Protein AF-A0A950V890-F1 (afdb_monomer_lite)

Radius of gyration: 13.88 Å; chains: 1; bounding box: 30×22×41 Å

Secondary structure (DSSP, 8-state):
-EEEEEEEPPPP--TT--PPPP-EEEEEEETTTEEEEE-S-EEEEETTEEEEEEEEEEEPTT-EEEEEEEEEETTEEEEEEEPPPEE--

Sequence (89 aa):
MKTVSIHFRAPQETEAARKPPIIGYAVTVNPGGRTVLFRRCRVVVLEGRHTTFDIVDRLESGKTYTFSVAAVSPAGEGPAVTTRPVTIH

Foldseek 3Di:
DDKDKDKDADDDPPVPDPDADQQWKWKAKPPPRDIDTGRPWDFDQDPNGTITIDMDDDDDAQDKIKIWMWTAGPVGTHHTDIDDIDHHD

pLDDT: mean 80.86, std 13.83, range [46.94, 95.19]

Structure (mmCIF, N/CA/C/O backbone):
data_AF-A0A950V890-F1
#
_entry.id   AF-A0A950V890-F1
#
loop_
_atom_site.group_PDB
_atom_site.id
_atom_site.type_symbol
_atom_site.label_atom_id
_atom_site.label_alt_id
_atom_site.label_com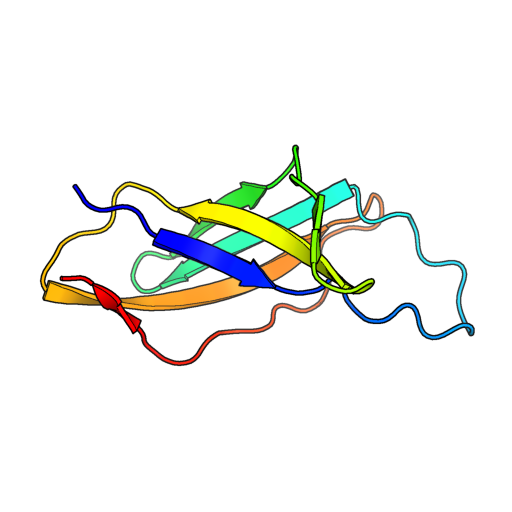p_id
_atom_site.label_asym_id
_atom_site.label_entity_id
_atom_site.label_seq_id
_atom_site.pdbx_PDB_ins_code
_atom_site.Cartn_x
_atom_site.Cartn_y
_atom_site.Cartn_z
_atom_site.occupancy
_atom_site.B_iso_or_equiv
_atom_site.auth_seq_id
_atom_site.auth_comp_id
_atom_site.auth_asym_id
_atom_site.auth_atom_id
_atom_site.pdbx_PDB_model_num
ATOM 1 N N . MET A 1 1 ? -7.760 -7.516 17.947 1.00 72.38 1 MET A N 1
ATOM 2 C CA . MET A 1 1 ? -6.970 -7.111 16.761 1.00 72.38 1 MET A CA 1
ATOM 3 C C . MET A 1 1 ? -7.811 -7.339 15.521 1.00 72.38 1 MET A C 1
ATOM 5 O O . MET A 1 1 ? -8.492 -8.355 15.462 1.00 72.38 1 MET A O 1
ATOM 9 N N . LYS A 1 2 ? -7.803 -6.394 14.579 1.00 89.25 2 LYS A N 1
ATOM 10 C CA . LYS A 1 2 ? -8.552 -6.466 13.318 1.00 89.25 2 LYS A CA 1
ATOM 11 C C . LYS A 1 2 ? -7.599 -6.675 12.142 1.00 89.25 2 LYS A C 1
ATOM 13 O O . LYS A 1 2 ? -6.401 -6.394 12.240 1.00 89.25 2 LYS A O 1
ATOM 18 N N . THR A 1 3 ? -8.157 -7.172 11.049 1.00 87.81 3 THR A N 1
ATOM 19 C CA . THR A 1 3 ? -7.479 -7.406 9.775 1.00 87.81 3 THR A CA 1
ATOM 20 C C . THR A 1 3 ? -8.259 -6.722 8.660 1.00 87.81 3 THR A C 1
ATOM 22 O O . THR A 1 3 ? -9.480 -6.585 8.739 1.00 87.81 3 THR A O 1
ATOM 25 N N . VAL A 1 4 ? -7.556 -6.302 7.614 1.00 88.25 4 VAL A N 1
ATOM 26 C CA . VAL A 1 4 ? -8.165 -5.829 6.366 1.00 88.25 4 VAL A CA 1
ATOM 27 C C . VAL A 1 4 ? -7.550 -6.556 5.186 1.00 88.25 4 VAL A C 1
ATOM 29 O O . VAL A 1 4 ? -6.354 -6.845 5.189 1.00 88.25 4 VAL A O 1
ATOM 32 N N . SER A 1 5 ? -8.368 -6.830 4.175 1.00 87.69 5 SER A N 1
ATOM 33 C CA . SER A 1 5 ? -7.890 -7.278 2.871 1.00 87.69 5 SER A CA 1
ATOM 34 C C . SER A 1 5 ? -7.704 -6.061 1.977 1.00 87.69 5 SER A C 1
ATOM 36 O O . SER A 1 5 ? -8.634 -5.270 1.805 1.00 87.69 5 SER A O 1
ATOM 38 N N . ILE A 1 6 ? -6.510 -5.894 1.418 1.00 86.62 6 ILE A N 1
ATOM 39 C CA . ILE A 1 6 ? -6.220 -4.802 0.488 1.00 86.62 6 ILE A CA 1
ATOM 40 C C . ILE A 1 6 ? -6.221 -5.376 -0.915 1.00 86.62 6 ILE A C 1
ATOM 42 O O . ILE A 1 6 ? -5.439 -6.271 -1.210 1.00 86.62 6 ILE A O 1
ATOM 46 N N . HIS A 1 7 ? -7.074 -4.832 -1.779 1.00 85.00 7 HIS A N 1
ATOM 47 C CA . HIS A 1 7 ? -7.192 -5.239 -3.174 1.00 85.00 7 HIS A CA 1
ATOM 48 C C . HIS A 1 7 ? -6.673 -4.127 -4.074 1.00 85.00 7 HIS A C 1
ATOM 50 O O . HIS A 1 7 ? -7.114 -2.981 -3.983 1.00 85.00 7 HIS A O 1
ATOM 56 N N . PHE A 1 8 ? -5.751 -4.463 -4.965 1.00 82.81 8 PHE A N 1
ATOM 57 C CA . PHE A 1 8 ? -5.204 -3.521 -5.927 1.00 82.81 8 PHE A CA 1
ATOM 58 C C . PHE A 1 8 ? -4.798 -4.239 -7.207 1.00 82.81 8 PHE A C 1
ATOM 60 O O . PHE A 1 8 ? -4.750 -5.465 -7.294 1.00 82.81 8 PHE A O 1
ATOM 67 N N . ARG A 1 9 ? -4.532 -3.451 -8.242 1.00 79.81 9 ARG A N 1
ATOM 68 C CA . ARG A 1 9 ? -4.013 -3.967 -9.502 1.00 79.81 9 ARG A CA 1
ATOM 69 C C . ARG A 1 9 ? -2.531 -3.695 -9.585 1.00 79.81 9 ARG A C 1
ATOM 71 O O . ARG A 1 9 ? -2.064 -2.664 -9.098 1.00 79.81 9 ARG A O 1
ATOM 78 N N . ALA A 1 10 ? -1.817 -4.615 -10.225 1.00 76.19 10 ALA A N 1
ATOM 79 C CA . ALA A 1 10 ? -0.457 -4.337 -10.636 1.00 76.19 10 ALA A CA 1
ATOM 80 C C . ALA A 1 10 ? -0.440 -3.034 -11.460 1.00 76.19 10 ALA A C 1
ATOM 82 O O . ALA A 1 10 ? -1.412 -2.759 -12.178 1.00 76.19 10 ALA A O 1
ATOM 83 N N . PRO A 1 11 ? 0.622 -2.217 -11.342 1.00 72.75 11 PRO A N 1
ATOM 84 C CA . PRO A 1 11 ? 0.825 -1.083 -12.232 1.00 72.75 11 PRO A CA 1
ATOM 85 C C . PRO A 1 11 ? 0.617 -1.543 -13.675 1.00 72.75 11 PRO A C 1
ATOM 87 O O . PRO A 1 11 ? 1.138 -2.594 -14.044 1.00 72.75 11 PRO A O 1
ATOM 90 N N . GLN A 1 12 ? -0.164 -0.798 -14.465 1.00 63.56 12 GLN A N 1
ATOM 91 C CA . GLN A 1 12 ? -0.350 -1.140 -15.873 1.00 63.56 12 GLN A CA 1
ATOM 92 C C . GLN A 1 12 ? 1.023 -1.246 -16.537 1.00 63.56 12 GLN A C 1
ATOM 94 O O . GLN A 1 12 ? 1.805 -0.289 -16.523 1.00 63.56 12 GLN A O 1
ATOM 99 N N . GLU A 1 13 ? 1.304 -2.417 -17.102 1.00 58.38 13 GLU A N 1
ATOM 100 C CA . GLU A 1 13 ? 2.407 -2.601 -18.030 1.00 58.38 13 GLU A CA 1
ATOM 101 C C . GLU A 1 13 ? 2.069 -1.774 -19.268 1.00 58.38 13 GLU A C 1
ATOM 103 O O . GLU A 1 13 ? 1.289 -2.169 -20.128 1.00 58.38 13 GLU A O 1
ATOM 108 N N . THR A 1 14 ? 2.575 -0.546 -19.304 1.00 51.25 14 THR A N 1
ATOM 109 C CA . THR A 1 14 ? 2.619 0.222 -20.542 1.00 51.25 14 THR A CA 1
ATOM 110 C C . THR A 1 14 ? 3.705 -0.419 -21.396 1.00 51.25 14 THR A C 1
ATOM 112 O O . THR A 1 14 ? 4.830 -0.607 -20.936 1.00 51.25 14 THR A O 1
ATOM 115 N N . GLU A 1 15 ? 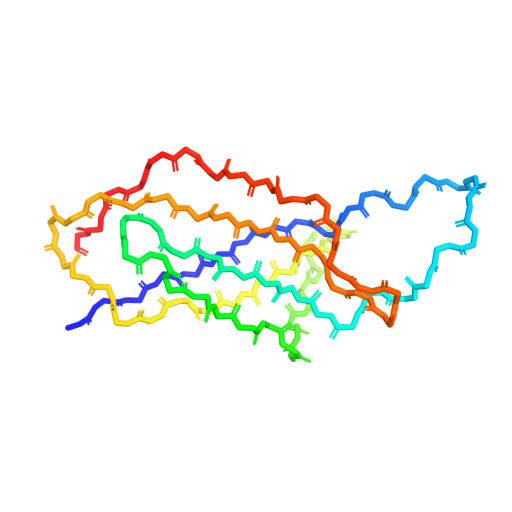3.349 -0.792 -22.621 1.00 51.56 15 GLU A N 1
ATOM 116 C CA . GLU A 1 15 ? 4.087 -1.679 -23.538 1.00 51.56 15 GLU A CA 1
ATOM 117 C C . GLU A 1 15 ? 5.498 -1.184 -23.945 1.00 51.56 15 GLU A C 1
ATOM 119 O O . GLU A 1 15 ? 6.200 -1.821 -24.720 1.00 51.56 15 GLU A O 1
ATOM 124 N N . ALA A 1 16 ? 5.964 -0.052 -23.413 1.00 49.75 16 ALA A N 1
ATOM 125 C CA . ALA A 1 16 ? 7.124 0.673 -23.921 1.00 49.75 16 ALA A CA 1
ATOM 126 C C . ALA A 1 16 ? 8.459 0.411 -23.192 1.00 49.75 16 ALA A C 1
ATOM 128 O O . ALA A 1 16 ? 9.480 0.955 -23.608 1.00 49.75 16 ALA A O 1
ATOM 129 N N . ALA A 1 17 ? 8.518 -0.388 -22.120 1.00 53.12 17 ALA A N 1
ATOM 130 C CA . ALA A 1 17 ? 9.791 -0.630 -21.432 1.00 53.12 17 ALA A CA 1
ATOM 131 C C . ALA A 1 17 ? 9.897 -2.037 -20.845 1.00 53.12 17 ALA A C 1
ATOM 133 O O . ALA A 1 17 ? 9.013 -2.486 -20.118 1.00 53.12 17 ALA A O 1
ATOM 134 N N . ARG A 1 18 ? 11.041 -2.694 -21.079 1.00 58.53 18 ARG A N 1
ATOM 135 C CA . ARG A 1 18 ? 11.464 -3.931 -20.408 1.00 58.53 18 ARG A CA 1
ATOM 136 C C . ARG A 1 18 ? 11.700 -3.648 -18.918 1.00 58.53 18 ARG A C 1
ATOM 138 O O . ARG A 1 18 ? 12.840 -3.524 -18.476 1.00 58.53 18 ARG A O 1
ATOM 145 N N . LYS A 1 19 ? 10.629 -3.464 -18.145 1.00 64.62 19 LYS A N 1
ATOM 146 C CA . LYS A 1 19 ? 10.715 -3.297 -16.694 1.00 64.62 19 LYS A CA 1
ATOM 147 C C . LYS A 1 19 ? 11.025 -4.649 -16.048 1.00 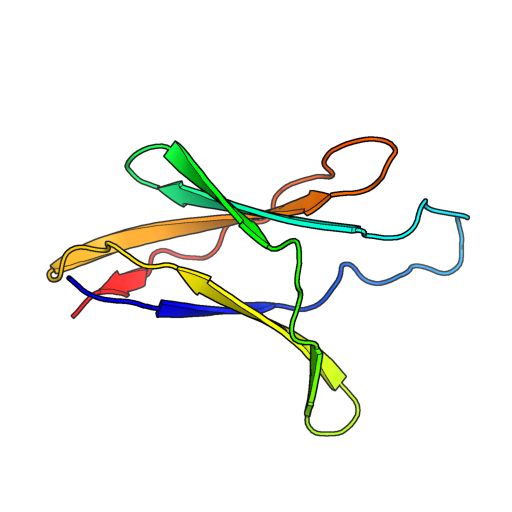64.62 19 LYS A C 1
ATOM 149 O O . LYS A 1 19 ? 10.505 -5.671 -16.496 1.00 64.62 19 LYS A O 1
ATOM 154 N N . PRO A 1 20 ? 11.890 -4.678 -15.021 1.00 71.81 20 PRO A N 1
ATOM 155 C CA . PRO A 1 20 ? 12.152 -5.899 -14.276 1.00 71.81 20 PRO A CA 1
ATOM 156 C C . PRO A 1 20 ? 10.846 -6.418 -13.651 1.00 71.81 20 PRO A C 1
ATOM 158 O O . PRO A 1 20 ? 9.997 -5.607 -13.264 1.00 71.81 20 PRO A O 1
ATOM 161 N N . PRO A 1 21 ? 10.674 -7.747 -13.548 1.00 77.44 21 PRO A N 1
ATOM 162 C CA . PRO A 1 21 ? 9.438 -8.333 -13.048 1.00 77.44 21 PRO A CA 1
ATOM 163 C C . PRO A 1 21 ? 9.145 -7.843 -11.628 1.00 77.44 21 PRO A C 1
ATOM 165 O O . PRO A 1 21 ? 10.055 -7.697 -10.803 1.00 77.44 21 PRO A O 1
ATOM 168 N N . ILE A 1 22 ? 7.867 -7.603 -11.336 1.00 79.56 22 ILE A N 1
ATOM 169 C CA . ILE A 1 22 ? 7.426 -7.294 -9.977 1.00 79.56 22 ILE A CA 1
ATOM 170 C C . ILE A 1 22 ? 7.545 -8.575 -9.148 1.00 79.56 22 ILE A C 1
ATOM 172 O O . ILE A 1 22 ? 6.903 -9.579 -9.445 1.00 79.56 22 ILE A O 1
ATOM 176 N N . ILE A 1 23 ? 8.370 -8.531 -8.104 1.00 84.25 23 ILE A N 1
ATOM 177 C CA . ILE A 1 23 ? 8.623 -9.657 -7.189 1.00 84.25 23 ILE A CA 1
ATOM 178 C C . ILE A 1 23 ? 7.857 -9.521 -5.866 1.00 84.25 23 ILE A C 1
ATOM 180 O O . ILE A 1 23 ? 7.894 -10.420 -5.027 1.00 84.25 23 ILE A O 1
ATOM 184 N N . GLY A 1 24 ? 7.164 -8.400 -5.660 1.00 85.31 24 GLY A N 1
ATOM 185 C CA . GLY A 1 24 ? 6.287 -8.189 -4.515 1.00 85.31 24 GLY A CA 1
ATOM 186 C C . GLY A 1 24 ? 5.773 -6.759 -4.414 1.00 85.31 24 GLY A C 1
ATOM 187 O O . GLY A 1 24 ? 6.009 -5.934 -5.296 1.00 85.31 24 GLY A O 1
ATOM 188 N N . TYR A 1 25 ? 5.092 -6.465 -3.311 1.00 89.44 25 TYR A N 1
ATOM 189 C CA . TYR A 1 25 ? 4.636 -5.115 -2.979 1.00 89.44 25 TYR A CA 1
ATOM 190 C C . TYR A 1 25 ? 4.989 -4.764 -1.538 1.00 89.44 25 TYR A C 1
ATOM 192 O O . TYR A 1 25 ? 4.910 -5.615 -0.655 1.00 89.44 25 TYR A O 1
ATOM 200 N N . ALA A 1 26 ? 5.359 -3.512 -1.300 1.00 91.25 26 ALA A N 1
ATOM 201 C CA . ALA A 1 26 ? 5.528 -2.952 0.029 1.00 91.25 26 ALA A CA 1
ATOM 202 C C . ALA A 1 26 ? 4.277 -2.151 0.388 1.00 91.25 26 ALA A C 1
ATOM 204 O O . ALA A 1 26 ? 3.896 -1.237 -0.342 1.00 91.25 26 ALA A O 1
ATOM 205 N N . VAL A 1 27 ? 3.627 -2.514 1.493 1.00 92.56 27 VAL A N 1
ATOM 206 C CA . VAL A 1 27 ? 2.443 -1.822 2.003 1.00 92.56 27 VAL A CA 1
ATOM 207 C C . VAL A 1 27 ? 2.753 -1.165 3.334 1.00 92.56 27 VAL A C 1
ATOM 209 O O . VAL A 1 27 ? 2.899 -1.843 4.350 1.00 92.56 27 VAL A O 1
ATOM 212 N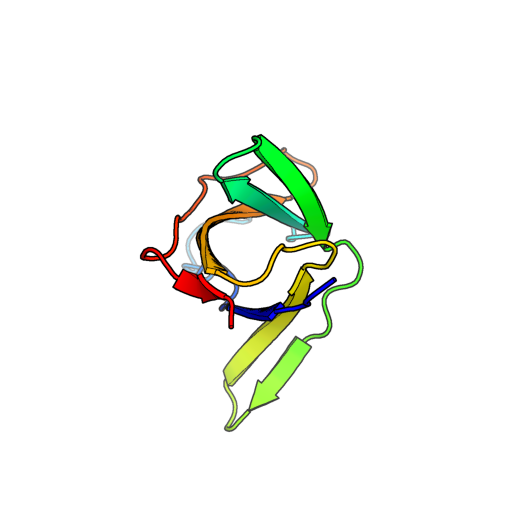 N . THR A 1 28 ? 2.811 0.159 3.335 1.00 94.62 28 THR A N 1
ATOM 213 C CA . THR A 1 28 ? 3.042 0.967 4.532 1.00 94.62 28 THR A CA 1
ATOM 214 C C . THR A 1 28 ? 1.716 1.396 5.142 1.00 94.62 28 THR A C 1
ATOM 216 O O . THR A 1 28 ? 0.880 2.006 4.475 1.00 94.62 28 THR A O 1
ATOM 219 N N . VAL A 1 29 ? 1.527 1.082 6.422 1.00 95.06 29 VAL A N 1
ATOM 220 C CA . VAL A 1 29 ? 0.352 1.454 7.215 1.00 95.06 29 VAL A CA 1
ATOM 221 C C . VAL A 1 29 ? 0.624 2.764 7.946 1.00 95.06 29 VAL A C 1
ATOM 223 O O . VAL A 1 29 ? 1.589 2.864 8.707 1.00 95.06 29 VAL A O 1
ATOM 226 N N . ASN A 1 30 ? -0.252 3.747 7.758 1.00 93.50 30 ASN A N 1
ATOM 227 C CA . ASN A 1 30 ? -0.183 5.044 8.425 1.00 93.50 30 ASN A CA 1
ATOM 228 C C . ASN A 1 30 ? -1.466 5.296 9.229 1.00 93.50 30 ASN A C 1
ATOM 230 O O . ASN A 1 30 ? -2.540 5.020 8.702 1.00 93.50 30 ASN A O 1
ATOM 234 N N . PRO A 1 31 ? -1.399 5.840 10.459 1.00 90.25 31 PRO A N 1
ATOM 235 C CA . PRO A 1 31 ? -0.192 6.219 11.199 1.00 90.25 31 PRO A CA 1
ATOM 236 C C . PRO A 1 31 ? 0.602 5.004 11.716 1.00 90.25 31 PRO A C 1
ATOM 238 O O . PRO A 1 31 ? 0.055 3.916 11.883 1.00 90.25 31 PRO A O 1
ATOM 241 N N . GLY A 1 32 ? 1.898 5.202 11.979 1.00 86.31 32 GLY A N 1
ATOM 242 C CA . GLY A 1 32 ? 2.798 4.186 12.549 1.00 86.31 32 GLY A CA 1
ATOM 243 C C . GLY A 1 32 ? 3.912 3.703 11.616 1.00 86.31 32 GLY A C 1
ATOM 244 O O . GLY A 1 32 ? 4.850 3.072 12.091 1.00 86.31 32 GLY A O 1
ATOM 245 N N . GLY A 1 33 ? 3.837 4.000 10.313 1.00 90.50 33 GLY A N 1
ATOM 246 C CA . GLY A 1 33 ? 4.916 3.753 9.347 1.00 90.50 33 GLY A CA 1
ATOM 247 C C . GLY A 1 33 ? 5.278 2.277 9.156 1.00 90.50 33 GLY A C 1
ATOM 248 O O . GLY A 1 33 ? 6.356 1.959 8.661 1.00 90.50 33 GLY A O 1
ATOM 249 N N . ARG A 1 34 ? 4.408 1.354 9.576 1.00 92.75 34 ARG A N 1
ATOM 250 C CA . ARG A 1 34 ? 4.703 -0.078 9.545 1.00 92.75 34 ARG A CA 1
ATOM 251 C C . ARG A 1 34 ? 4.579 -0.607 8.123 1.00 92.75 34 ARG A C 1
ATOM 253 O O . ARG A 1 34 ? 3.474 -0.633 7.585 1.00 92.75 34 ARG A O 1
ATOM 260 N N . THR A 1 35 ? 5.669 -1.125 7.575 1.00 91.88 35 THR A N 1
ATOM 261 C CA . THR A 1 35 ? 5.682 -1.736 6.240 1.00 91.88 35 THR A CA 1
ATOM 262 C C . THR A 1 35 ? 5.483 -3.249 6.305 1.00 91.88 35 THR A C 1
ATOM 264 O O . THR A 1 35 ? 6.138 -3.946 7.080 1.00 91.88 35 THR A O 1
ATOM 267 N N . VAL A 1 36 ? 4.579 -3.765 5.475 1.00 90.38 36 VAL A N 1
ATOM 268 C CA . VAL A 1 36 ? 4.329 -5.194 5.261 1.00 90.38 36 VAL A CA 1
ATOM 269 C C . VAL A 1 36 ? 4.726 -5.543 3.828 1.00 90.38 36 VAL A C 1
ATOM 271 O O . VAL A 1 36 ? 4.299 -4.877 2.889 1.00 90.38 36 VAL A O 1
ATOM 274 N N . LEU A 1 37 ? 5.558 -6.572 3.652 1.00 88.94 37 LEU A N 1
ATOM 275 C CA . LEU A 1 37 ? 6.014 -7.010 2.331 1.00 88.94 37 LEU A CA 1
ATOM 276 C C . LEU A 1 37 ? 5.178 -8.183 1.819 1.00 88.94 37 LEU A C 1
ATOM 278 O O . LEU A 1 37 ? 5.256 -9.295 2.341 1.00 88.94 37 LEU A O 1
ATOM 282 N N . PHE A 1 38 ? 4.448 -7.955 0.735 1.00 86.69 38 PHE A N 1
ATOM 283 C CA . PHE A 1 38 ? 3.647 -8.956 0.040 1.00 86.69 38 PHE A CA 1
ATOM 284 C C . PHE A 1 38 ? 4.522 -9.671 -0.996 1.00 86.69 38 PHE A C 1
ATOM 286 O O . PHE A 1 38 ? 4.540 -9.318 -2.175 1.00 86.69 38 PHE A O 1
ATOM 293 N N . ARG A 1 39 ? 5.300 -10.665 -0.547 1.00 76.25 39 ARG A N 1
ATOM 294 C CA . ARG A 1 39 ? 6.207 -11.462 -1.407 1.00 76.25 39 ARG A CA 1
ATOM 295 C C . ARG A 1 39 ? 5.556 -12.720 -2.003 1.00 76.25 39 ARG A C 1
ATOM 297 O O . ARG A 1 39 ? 6.160 -13.387 -2.833 1.00 76.25 39 ARG A O 1
ATOM 304 N N . ARG A 1 40 ? 4.336 -13.064 -1.573 1.00 64.88 40 ARG A N 1
ATOM 305 C CA . ARG A 1 40 ? 3.560 -14.232 -2.039 1.00 64.88 40 ARG A CA 1
ATOM 306 C C . ARG A 1 40 ? 2.192 -13.799 -2.565 1.00 64.88 40 ARG A C 1
ATOM 308 O O . ARG A 1 40 ? 1.169 -14.290 -2.095 1.00 64.88 40 ARG A O 1
ATOM 315 N N . CYS A 1 41 ? 2.186 -12.845 -3.496 1.00 59.09 41 CYS A N 1
ATOM 316 C CA . CYS A 1 41 ? 0.958 -12.300 -4.073 1.00 59.09 41 CYS A CA 1
ATOM 317 C C . CYS A 1 41 ? -0.003 -13.411 -4.497 1.00 59.09 41 CYS A C 1
ATOM 319 O O . CYS A 1 41 ? 0.298 -14.196 -5.397 1.00 59.09 41 CYS A O 1
ATOM 321 N N . ARG A 1 42 ? -1.179 -13.452 -3.868 1.00 59.97 42 ARG A N 1
ATOM 322 C CA . ARG A 1 42 ? -2.298 -14.247 -4.363 1.00 59.97 42 ARG A CA 1
ATOM 323 C C . ARG A 1 42 ? -2.980 -13.421 -5.442 1.00 59.97 42 ARG A C 1
ATOM 325 O O . ARG A 1 42 ? -3.670 -12.447 -5.154 1.00 59.97 42 ARG A O 1
ATOM 332 N N . VAL A 1 43 ? -2.719 -13.778 -6.693 1.00 57.28 43 VAL A N 1
ATOM 333 C CA . VAL A 1 43 ? -3.416 -13.199 -7.840 1.00 57.28 43 VAL A CA 1
ATOM 334 C C . VAL A 1 43 ? -4.729 -13.952 -7.999 1.00 57.28 43 VAL A C 1
ATOM 336 O O . VAL A 1 43 ? -4.725 -15.164 -8.203 1.00 57.28 43 VAL A O 1
ATOM 339 N N . VAL A 1 44 ? -5.848 -13.240 -7.901 1.00 55.41 44 VAL A N 1
ATOM 340 C CA . VAL A 1 44 ? -7.156 -13.760 -8.309 1.00 55.41 44 VAL A CA 1
ATOM 341 C C . VAL A 1 44 ? -7.556 -13.066 -9.599 1.00 55.41 44 VAL A C 1
ATOM 343 O O . VAL A 1 44 ? -7.433 -11.847 -9.733 1.00 55.41 44 VAL A O 1
ATOM 346 N N . VAL A 1 45 ? -8.026 -13.860 -10.556 1.00 50.31 45 VAL A N 1
ATOM 347 C CA . VAL A 1 45 ? -8.639 -13.359 -11.783 1.00 50.31 45 VAL A CA 1
ATOM 348 C C . VAL A 1 45 ? -10.138 -13.291 -11.533 1.00 50.31 45 VAL A C 1
ATOM 350 O O . VAL A 1 45 ? -10.798 -14.322 -11.435 1.00 50.31 45 VAL A O 1
ATOM 353 N N . LEU A 1 46 ? -10.665 -12.076 -11.397 1.00 46.94 46 LEU A N 1
ATOM 354 C CA . LEU A 1 46 ? -12.104 -11.831 -11.320 1.00 46.94 46 LEU A CA 1
ATOM 355 C C . LEU A 1 46 ? -12.527 -11.193 -12.642 1.00 46.94 46 LEU A C 1
ATOM 357 O O . LEU A 1 46 ? -11.992 -10.147 -13.000 1.00 46.94 46 LEU A O 1
ATOM 361 N N . GLU A 1 47 ? -13.426 -11.844 -13.385 1.00 60.31 47 GLU A N 1
ATOM 362 C CA . GLU A 1 47 ? -13.948 -11.333 -14.668 1.00 60.31 47 GLU A CA 1
ATOM 363 C C . GLU A 1 47 ? -12.844 -10.973 -15.689 1.00 60.31 47 GLU A C 1
ATOM 365 O O . GLU A 1 47 ? -12.911 -9.965 -16.386 1.00 60.31 47 GLU A O 1
ATOM 370 N N . GLY A 1 48 ? -11.767 -11.766 -15.747 1.00 57.19 48 GLY A N 1
ATOM 371 C CA . GLY A 1 48 ? -10.624 -11.503 -16.636 1.00 57.19 48 GLY A CA 1
ATOM 372 C C . GLY A 1 48 ? -9.670 -10.402 -16.151 1.00 57.19 48 GLY A C 1
ATOM 373 O O . GLY A 1 48 ? -8.722 -10.052 -16.851 1.00 57.19 48 GLY A O 1
ATOM 374 N N . ARG A 1 49 ? -9.869 -9.861 -14.942 1.00 58.81 49 ARG A N 1
ATOM 375 C CA . ARG A 1 49 ? -9.015 -8.831 -14.344 1.00 58.81 49 ARG A CA 1
ATOM 376 C C . ARG A 1 49 ? -8.134 -9.418 -13.245 1.00 58.81 49 ARG A C 1
ATOM 378 O O . ARG A 1 49 ? -8.630 -9.891 -12.223 1.00 58.81 49 ARG A O 1
ATOM 385 N N . HIS A 1 50 ? -6.818 -9.325 -13.424 1.00 61.38 50 HIS A N 1
ATOM 386 C CA . HIS A 1 50 ? -5.849 -9.700 -12.394 1.00 61.38 50 HIS A CA 1
ATOM 387 C C . HIS A 1 50 ? -5.927 -8.709 -11.231 1.00 61.38 50 HIS A C 1
ATOM 389 O O . HIS A 1 50 ? -5.612 -7.528 -11.389 1.00 61.38 50 HIS A O 1
ATOM 395 N N . THR A 1 51 ? -6.356 -9.191 -10.068 1.00 67.38 51 THR A N 1
ATOM 396 C CA . THR A 1 51 ? -6.362 -8.426 -8.822 1.00 67.38 51 THR A CA 1
ATOM 397 C C . THR A 1 51 ? -5.401 -9.082 -7.844 1.00 67.38 51 THR A C 1
ATOM 399 O O . THR A 1 51 ? -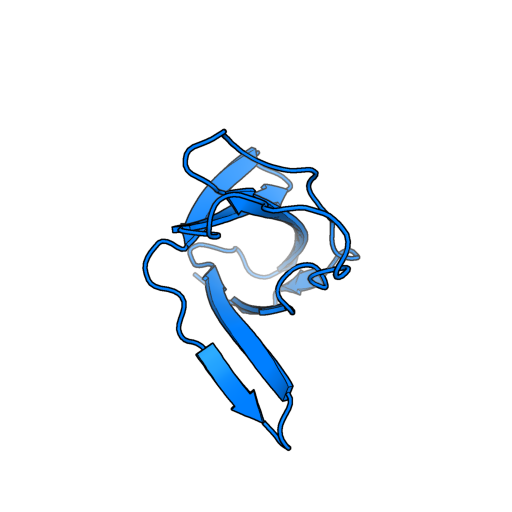5.508 -10.273 -7.546 1.00 67.38 51 THR A O 1
ATOM 402 N N . THR A 1 52 ? -4.458 -8.291 -7.348 1.00 74.25 52 THR A N 1
ATOM 403 C CA . THR A 1 52 ? -3.553 -8.676 -6.271 1.00 74.25 52 THR A CA 1
ATOM 404 C C . THR A 1 52 ? -4.201 -8.301 -4.950 1.00 74.25 52 THR A C 1
ATOM 406 O O . THR A 1 52 ? -4.709 -7.185 -4.798 1.00 74.25 52 THR A O 1
ATOM 409 N N . PHE A 1 53 ? -4.182 -9.217 -3.987 1.00 77.50 53 PHE A N 1
ATOM 410 C CA . PHE A 1 53 ? -4.598 -8.905 -2.628 1.00 77.50 53 PHE A CA 1
ATOM 411 C C . PHE A 1 53 ? -3.744 -9.616 -1.586 1.00 77.50 53 PHE A C 1
ATOM 413 O O . PHE A 1 53 ? -3.160 -10.671 -1.848 1.00 77.50 53 PHE A O 1
ATOM 420 N N . ASP A 1 54 ? -3.688 -9.018 -0.401 1.00 83.69 54 ASP A N 1
ATOM 421 C CA . ASP A 1 54 ? -3.109 -9.620 0.795 1.00 83.69 54 ASP A CA 1
ATOM 422 C C . ASP A 1 54 ? -3.742 -8.996 2.049 1.00 83.69 54 ASP A C 1
ATOM 424 O O . ASP A 1 54 ? -4.486 -8.008 1.978 1.00 83.69 54 ASP A O 1
ATOM 428 N N . ILE A 1 55 ? -3.457 -9.596 3.200 1.00 87.06 55 ILE A N 1
ATOM 429 C CA . ILE A 1 55 ? -4.029 -9.21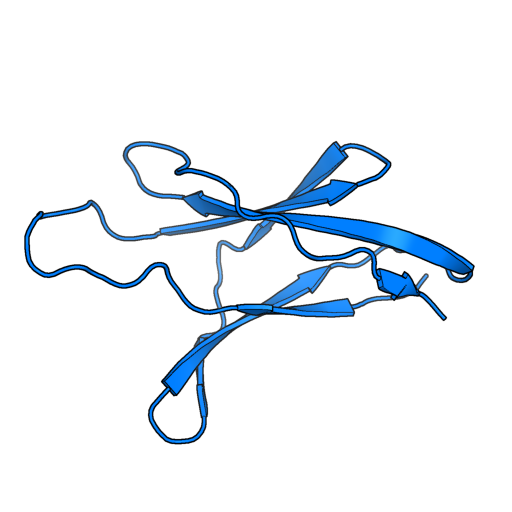6 4.485 1.00 87.06 55 ILE A CA 1
ATOM 430 C C . ILE A 1 55 ? -3.042 -8.334 5.246 1.00 87.06 55 ILE A C 1
ATOM 432 O O . ILE A 1 55 ? -1.888 -8.697 5.468 1.00 87.06 55 ILE A O 1
ATOM 436 N N . VAL A 1 56 ? -3.529 -7.190 5.724 1.00 88.38 56 VAL A N 1
ATOM 437 C CA . VAL A 1 56 ? -2.831 -6.384 6.727 1.00 88.38 56 VAL A CA 1
ATOM 438 C C . VAL A 1 56 ? -3.475 -6.635 8.080 1.00 88.38 56 VAL A C 1
ATOM 440 O O . VAL A 1 56 ? -4.665 -6.393 8.280 1.00 88.38 56 VAL A O 1
ATOM 443 N N . ASP A 1 57 ? -2.673 -7.138 9.013 1.00 89.94 57 ASP A N 1
ATOM 444 C CA . ASP A 1 57 ? -3.107 -7.517 10.352 1.00 89.94 57 ASP A CA 1
ATOM 445 C C . ASP A 1 57 ? -2.766 -6.470 11.415 1.00 89.94 57 ASP A C 1
ATOM 447 O O . ASP A 1 57 ? -2.240 -5.394 11.119 1.00 89.94 57 ASP A O 1
ATOM 451 N N . ARG A 1 58 ? -3.072 -6.781 12.681 1.00 89.56 58 ARG A N 1
ATOM 452 C CA . ARG A 1 58 ? -2.692 -5.962 13.844 1.00 89.56 58 ARG A CA 1
ATOM 453 C C . ARG A 1 58 ? -3.125 -4.497 13.694 1.00 89.56 58 ARG A C 1
ATOM 455 O O . ARG A 1 58 ? -2.338 -3.588 13.955 1.00 89.56 58 ARG A O 1
ATOM 462 N N . LEU A 1 59 ? -4.360 -4.290 13.243 1.00 91.00 59 LEU A N 1
ATOM 463 C CA . LEU A 1 59 ? -5.023 -2.990 13.249 1.00 91.00 59 LEU A CA 1
ATOM 464 C C . LEU A 1 59 ? -5.929 -2.877 14.477 1.00 91.00 59 LEU A C 1
ATOM 466 O O . LEU A 1 59 ? -6.482 -3.875 14.962 1.00 91.00 59 LEU A O 1
ATOM 470 N N . GLU A 1 60 ? -6.069 -1.660 14.985 1.00 91.44 60 GLU A N 1
ATOM 471 C CA . GLU A 1 60 ? -6.945 -1.352 16.111 1.00 91.44 60 GLU A CA 1
ATOM 472 C C . GLU A 1 60 ? -8.318 -0.897 15.602 1.00 91.44 60 GLU A C 1
ATOM 474 O O . GLU A 1 60 ? -8.410 -0.138 14.637 1.00 91.44 60 GLU A O 1
ATOM 479 N N . SER A 1 61 ? -9.389 -1.368 16.248 1.00 89.81 61 SER A N 1
ATOM 480 C CA . SER A 1 61 ? -10.750 -0.906 15.947 1.00 89.81 61 SER A CA 1
ATOM 481 C C . SER A 1 61 ? -10.935 0.535 16.439 1.00 89.81 61 SER A C 1
ATOM 483 O O . SER A 1 61 ? -10.351 0.934 17.445 1.00 89.81 61 SER A O 1
ATOM 485 N N . GLY A 1 62 ? -11.711 1.323 15.702 1.00 90.88 62 GLY A N 1
ATOM 486 C CA . GLY A 1 62 ? -11.946 2.747 15.930 1.00 90.88 62 GLY A CA 1
ATOM 487 C C . GLY A 1 62 ? -10.862 3.674 15.375 1.00 90.88 62 GLY A C 1
ATOM 488 O O . GLY A 1 62 ? -11.038 4.889 15.428 1.00 90.88 62 GLY A O 1
ATOM 489 N N . LYS A 1 63 ? -9.756 3.145 14.829 1.00 91.88 63 LYS A N 1
ATOM 490 C CA . LYS A 1 63 ? -8.687 3.959 14.233 1.00 91.88 63 LYS A CA 1
ATOM 491 C C . LYS A 1 63 ? -8.838 4.093 12.721 1.00 91.88 63 LYS A C 1
ATOM 493 O O . LYS A 1 63 ? -9.233 3.159 12.021 1.00 91.88 63 LYS A O 1
ATOM 498 N N . THR A 1 64 ? -8.466 5.271 12.233 1.00 93.38 64 THR A N 1
ATOM 499 C CA . THR A 1 64 ? -8.394 5.590 10.809 1.00 93.38 64 THR A CA 1
ATOM 500 C C . THR A 1 64 ? -6.979 5.366 10.303 1.00 93.38 64 THR A C 1
ATOM 502 O O . THR A 1 64 ? -6.025 5.881 10.887 1.00 93.38 64 THR A O 1
ATOM 505 N N . TYR A 1 65 ? -6.853 4.636 9.197 1.00 94.25 65 TYR A N 1
ATOM 506 C CA . TYR A 1 65 ? -5.575 4.354 8.554 1.00 94.25 65 TYR A CA 1
ATOM 507 C C . TYR A 1 65 ? -5.567 4.761 7.081 1.00 94.25 65 TYR A C 1
ATOM 509 O O . TYR A 1 65 ? -6.602 4.770 6.417 1.00 94.25 65 TYR A O 1
ATOM 517 N N . THR A 1 66 ? -4.385 5.048 6.546 1.00 95.19 66 THR A N 1
ATOM 518 C CA . THR A 1 66 ? -4.110 5.038 5.105 1.00 95.19 66 THR A CA 1
ATOM 519 C C . THR A 1 66 ? -3.075 3.966 4.792 1.00 95.19 66 THR A C 1
ATOM 521 O O . THR A 1 66 ? -2.235 3.620 5.629 1.00 95.19 66 THR A O 1
ATOM 524 N N . PHE A 1 67 ? -3.138 3.430 3.576 1.00 94.00 67 PHE A N 1
ATOM 525 C CA . PHE A 1 67 ? -2.233 2.385 3.113 1.00 94.00 67 PHE A CA 1
ATOM 526 C C . PHE A 1 67 ? -1.500 2.874 1.871 1.00 94.00 67 PHE A C 1
ATOM 528 O O . PHE A 1 67 ? -2.138 3.231 0.882 1.00 94.00 67 PHE A O 1
ATOM 535 N N . SER A 1 68 ? -0.173 2.902 1.923 1.00 94.00 68 SER A N 1
ATOM 536 C CA . SER A 1 68 ? 0.677 3.249 0.783 1.00 94.00 68 SER A CA 1
ATOM 537 C C . SER A 1 68 ? 1.246 1.975 0.178 1.00 94.00 68 SER A C 1
ATOM 539 O O . SER A 1 68 ? 1.907 1.221 0.882 1.00 94.00 68 SER A O 1
ATOM 541 N N . VAL A 1 69 ? 0.986 1.726 -1.104 1.00 91.44 69 VAL A N 1
ATOM 542 C CA . VAL A 1 69 ? 1.399 0.506 -1.809 1.00 91.44 69 VAL A CA 1
ATOM 543 C C . VAL A 1 69 ? 2.438 0.852 -2.869 1.00 91.44 69 VAL A C 1
ATOM 545 O O . VAL A 1 69 ? 2.139 1.615 -3.785 1.00 91.44 69 VAL A O 1
ATOM 548 N N . ALA A 1 70 ? 3.631 0.270 -2.768 1.00 90.06 70 ALA A N 1
ATOM 549 C CA . ALA A 1 70 ? 4.707 0.382 -3.751 1.00 90.06 70 ALA A CA 1
ATOM 550 C C . ALA A 1 70 ? 5.014 -0.983 -4.378 1.00 90.06 70 ALA A C 1
ATOM 552 O O . ALA A 1 70 ? 5.074 -1.999 -3.684 1.00 90.06 70 ALA A O 1
ATOM 553 N N . ALA A 1 71 ? 5.219 -1.021 -5.696 1.00 87.25 71 ALA A N 1
ATOM 554 C CA . ALA A 1 71 ? 5.677 -2.229 -6.381 1.00 87.25 71 ALA A CA 1
ATOM 555 C C . ALA A 1 71 ? 7.175 -2.440 -6.142 1.00 87.25 71 ALA A C 1
ATOM 557 O O . ALA A 1 71 ? 7.951 -1.495 -6.250 1.00 87.25 71 ALA A O 1
ATOM 558 N N . VAL A 1 72 ? 7.588 -3.672 -5.861 1.00 87.19 72 VAL A N 1
ATOM 559 C CA . VAL A 1 72 ? 8.990 -4.030 -5.618 1.00 87.19 72 VAL A CA 1
ATOM 560 C C . VAL A 1 72 ? 9.492 -4.900 -6.760 1.00 87.19 72 VAL A C 1
ATOM 562 O O . VAL A 1 72 ? 8.879 -5.909 -7.111 1.00 87.19 72 VAL A O 1
ATOM 565 N N . SER A 1 73 ? 10.629 -4.515 -7.325 1.00 85.62 73 SER A N 1
ATOM 566 C CA . SER A 1 73 ? 11.350 -5.255 -8.361 1.00 85.62 73 SER A CA 1
ATOM 567 C C . SER A 1 73 ? 12.801 -5.499 -7.918 1.00 85.62 73 SER A C 1
ATOM 569 O O . SER A 1 73 ? 13.258 -4.863 -6.967 1.00 85.62 73 SER A O 1
ATOM 571 N N . PRO A 1 74 ? 13.574 -6.353 -8.612 1.00 84.06 74 PRO A N 1
ATOM 572 C CA . PRO A 1 74 ? 15.018 -6.458 -8.395 1.00 84.06 74 PRO A CA 1
ATOM 573 C C . PRO A 1 74 ? 15.784 -5.130 -8.519 1.00 84.06 74 PRO A C 1
ATOM 575 O O . PRO A 1 74 ? 16.856 -5.000 -7.940 1.00 84.06 74 PRO A O 1
ATOM 578 N N . ALA A 1 75 ? 15.245 -4.143 -9.246 1.00 85.44 75 ALA A N 1
ATOM 579 C CA . ALA A 1 75 ? 15.836 -2.806 -9.354 1.00 85.44 75 ALA A CA 1
ATOM 580 C C . ALA A 1 75 ? 15.499 -1.884 -8.165 1.00 85.44 75 ALA A C 1
ATOM 582 O O . ALA A 1 75 ? 16.035 -0.783 -8.085 1.00 85.44 75 ALA A O 1
ATOM 583 N N . GLY A 1 76 ? 14.616 -2.314 -7.258 1.00 86.69 76 GLY A N 1
ATOM 584 C CA . GLY A 1 76 ? 14.175 -1.547 -6.095 1.00 86.69 76 GLY A CA 1
ATOM 585 C C . GLY A 1 76 ? 12.662 -1.333 -6.035 1.00 86.69 76 GLY A C 1
ATOM 586 O O . GLY A 1 76 ? 11.887 -1.935 -6.792 1.00 86.69 76 GLY A O 1
ATOM 587 N N . GLU A 1 77 ? 12.255 -0.478 -5.098 1.00 87.81 77 GLU A N 1
ATOM 588 C CA . GLU A 1 77 ? 10.865 -0.070 -4.887 1.00 87.81 77 GLU A CA 1
ATOM 589 C C . GLU A 1 77 ? 10.475 1.056 -5.854 1.00 87.81 77 GLU A C 1
ATOM 591 O O . GLU A 1 77 ? 11.206 2.026 -6.048 1.00 87.81 77 GLU A O 1
ATOM 596 N N . GLY A 1 78 ? 9.316 0.910 -6.486 1.00 86.81 78 GLY A N 1
ATOM 597 C CA . GLY A 1 78 ? 8.714 1.924 -7.339 1.00 86.81 78 GLY A CA 1
ATOM 598 C C . GLY A 1 78 ? 7.926 2.977 -6.549 1.00 86.81 78 GLY A C 1
ATOM 599 O O . GLY A 1 78 ? 7.851 2.924 -5.322 1.00 86.81 78 GLY A O 1
ATOM 600 N N . PRO A 1 79 ? 7.284 3.928 -7.249 1.00 88.56 79 PRO A N 1
ATOM 601 C CA . PRO A 1 79 ? 6.461 4.945 -6.606 1.00 88.56 79 PRO A CA 1
ATOM 602 C C . PRO A 1 79 ? 5.277 4.320 -5.854 1.00 88.56 79 PRO A C 1
ATOM 604 O O . PRO A 1 79 ? 4.598 3.427 -6.370 1.00 88.56 79 PRO A O 1
ATOM 607 N N . ALA A 1 80 ? 5.024 4.821 -4.644 1.00 90.81 80 ALA A N 1
ATOM 608 C CA . ALA A 1 80 ? 3.906 4.388 -3.819 1.00 90.81 80 ALA A CA 1
ATOM 609 C C . ALA A 1 80 ? 2.608 5.122 -4.188 1.00 90.81 80 ALA A C 1
ATOM 611 O O . ALA A 1 80 ? 2.613 6.324 -4.454 1.00 90.81 80 ALA A O 1
ATOM 612 N N . VAL A 1 81 ? 1.481 4.413 -4.127 1.00 91.75 81 VAL A N 1
ATOM 613 C CA . VAL A 1 81 ? 0.136 4.996 -4.216 1.00 91.75 81 VAL A CA 1
ATOM 614 C C . VAL A 1 81 ? -0.561 4.833 -2.874 1.00 91.75 81 VAL A C 1
ATOM 616 O O . VAL A 1 81 ? -0.602 3.734 -2.326 1.00 91.75 81 VAL A O 1
ATOM 619 N N . THR A 1 82 ? -1.122 5.921 -2.350 1.00 92.75 82 THR A N 1
ATOM 620 C CA . THR A 1 82 ? -1.785 5.935 -1.041 1.00 92.75 82 THR A CA 1
ATOM 621 C C . THR A 1 82 ? -3.299 5.899 -1.193 1.00 92.75 82 THR A C 1
ATOM 623 O O . THR A 1 82 ? -3.875 6.633 -1.998 1.00 92.75 82 THR A O 1
ATOM 626 N N . THR A 1 83 ? -3.960 5.046 -0.414 1.00 92.94 83 THR A N 1
ATOM 627 C CA . THR A 1 83 ? -5.422 4.983 -0.366 1.00 92.94 83 THR A CA 1
ATOM 628 C C . THR A 1 83 ? -6.015 6.228 0.289 1.00 92.94 83 THR A C 1
ATOM 630 O O . THR A 1 83 ? -5.358 6.950 1.041 1.00 92.94 83 THR A O 1
ATOM 633 N N . ARG A 1 84 ? -7.319 6.433 0.091 1.00 93.44 84 ARG A N 1
ATOM 634 C CA . ARG A 1 84 ? -8.092 7.306 0.983 1.00 93.44 84 ARG A CA 1
ATOM 635 C C . ARG A 1 84 ? -8.081 6.744 2.419 1.00 93.44 84 ARG A C 1
ATOM 637 O O . ARG A 1 84 ? -7.830 5.545 2.584 1.00 93.44 84 ARG A O 1
ATOM 644 N N . PRO A 1 85 ? -8.346 7.577 3.440 1.00 93.44 85 PRO A N 1
ATOM 645 C CA . PRO A 1 85 ? -8.477 7.113 4.817 1.00 93.44 85 PRO A CA 1
ATOM 646 C C . PRO A 1 85 ? -9.581 6.060 4.967 1.00 93.44 85 PRO A C 1
ATOM 648 O O . PRO A 1 85 ? -10.665 6.210 4.404 1.00 93.44 85 PRO A O 1
ATOM 651 N N . VAL A 1 86 ? -9.299 5.007 5.734 1.00 91.62 86 VAL A N 1
ATOM 652 C CA . VAL A 1 86 ? -10.212 3.900 6.039 1.00 91.62 86 VAL A CA 1
ATOM 653 C C . VAL A 1 86 ? -10.304 3.742 7.551 1.00 91.62 86 VAL A C 1
ATOM 655 O O . VAL A 1 86 ? -9.292 3.516 8.216 1.00 91.62 86 VAL A O 1
ATOM 658 N N . THR A 1 87 ? -11.515 3.845 8.089 1.00 92.50 87 THR A N 1
ATOM 659 C CA . THR A 1 87 ? -11.786 3.600 9.510 1.00 92.50 87 THR A CA 1
ATOM 660 C C . THR A 1 87 ? -12.067 2.121 9.740 1.00 92.50 87 THR A C 1
ATOM 662 O O . THR A 1 87 ? -12.884 1.519 9.043 1.00 92.50 87 THR A O 1
ATOM 665 N N . ILE A 1 88 ? -11.373 1.526 10.708 1.00 90.25 88 ILE A N 1
ATOM 666 C CA . ILE A 1 88 ? -11.524 0.111 11.061 1.00 90.25 88 ILE A CA 1
ATOM 667 C C . ILE A 1 88 ? -12.569 -0.025 12.162 1.00 90.25 88 ILE A C 1
ATOM 669 O O . ILE A 1 88 ? -12.475 0.667 13.170 1.00 90.25 88 ILE A O 1
ATOM 673 N N . HIS A 1 89 ? -13.523 -0.944 12.004 1.00 83.00 89 HIS A N 1
ATOM 674 C CA . HIS A 1 89 ? -14.568 -1.233 12.992 1.00 83.00 89 HIS A CA 1
ATOM 675 C C . HIS A 1 89 ? -14.515 -2.699 13.433 1.00 83.00 89 HIS A C 1
ATOM 677 O O . HIS A 1 89 ? -14.330 -3.610 12.594 1.00 83.00 89 HIS A O 1
#